Protein AF-A0A0C3BAI1-F1 (afdb_monomer)

Organism: NCBI:txid933852

Radius of gyration: 27.14 Å; Cα contacts (8 Å, |Δi|>4): 47; chains: 1; bounding box: 59×51×71 Å

InterPro domains:
  IPR040554 Peroxisomal membrane protein PEX14-like, KPWE domain [PF17733] (81-128)
  IPR058841 PEX14-like, helix-turn-helix domain [PF25871] (3-68)

Structure (mmCIF, N/CA/C/O backbone):
data_AF-A0A0C3BAI1-F1
#
_entry.id   AF-A0A0C3BAI1-F1
#
loop_
_atom_site.group_PDB
_atom_site.id
_atom_site.type_symbol
_atom_site.label_atom_id
_atom_site.label_alt_id
_atom_site.label_comp_id
_atom_site.label_asym_id
_atom_site.label_entity_id
_atom_site.label_seq_id
_atom_site.pdbx_PDB_ins_code
_atom_site.Cartn_x
_atom_site.Cartn_y
_atom_site.Cartn_z
_atom_site.occupancy
_atom_site.B_iso_or_equiv
_atom_site.auth_seq_id
_atom_site.auth_comp_id
_atom_site.auth_asym_id
_atom_site.auth_atom_id
_atom_site.pdbx_PDB_model_num
ATOM 1 N N . MET A 1 1 ? 3.811 2.832 20.030 1.00 59.22 1 MET A N 1
ATOM 2 C CA . MET A 1 1 ? 3.242 1.567 19.516 1.00 59.22 1 MET A CA 1
ATOM 3 C C . MET A 1 1 ? 3.146 1.691 18.011 1.00 59.22 1 MET A C 1
ATOM 5 O O . MET A 1 1 ? 2.811 2.781 17.558 1.00 59.22 1 MET A O 1
ATOM 9 N N . SER A 1 2 ? 3.499 0.647 17.260 1.00 83.75 2 SER A N 1
ATOM 10 C CA . SER A 1 2 ? 3.387 0.682 15.799 1.00 83.75 2 SER A CA 1
ATOM 11 C C . SER A 1 2 ? 1.912 0.749 15.387 1.00 83.75 2 SER A C 1
ATOM 13 O O . SER A 1 2 ? 1.049 0.225 16.094 1.00 83.75 2 SER A O 1
ATOM 15 N N . ALA A 1 3 ? 1.613 1.375 14.247 1.00 83.50 3 ALA A N 1
ATOM 16 C CA . ALA A 1 3 ? 0.255 1.433 13.703 1.00 83.50 3 ALA A CA 1
ATOM 17 C C . ALA A 1 3 ? -0.332 0.024 13.487 1.00 83.50 3 ALA A C 1
ATOM 19 O O . ALA A 1 3 ? -1.512 -0.204 13.740 1.00 83.50 3 ALA A O 1
ATOM 20 N N . LEU A 1 4 ? 0.511 -0.942 13.105 1.00 84.94 4 LEU A N 1
ATOM 21 C CA . LEU A 1 4 ? 0.133 -2.346 12.926 1.00 84.94 4 LEU A CA 1
ATOM 22 C C . LEU A 1 4 ? -0.247 -3.036 14.242 1.00 84.94 4 LEU A C 1
ATOM 24 O O . LEU A 1 4 ? -1.196 -3.816 14.270 1.00 84.94 4 LEU A O 1
ATOM 28 N N . ASP A 1 5 ? 0.454 -2.732 15.335 1.00 86.06 5 ASP A N 1
ATOM 29 C CA . ASP A 1 5 ? 0.134 -3.294 16.653 1.00 86.06 5 ASP A CA 1
ATOM 30 C C . ASP A 1 5 ? -1.220 -2.775 17.142 1.00 86.06 5 ASP A C 1
ATOM 32 O O . ASP A 1 5 ? -2.038 -3.533 17.658 1.00 86.06 5 ASP A O 1
ATOM 36 N N . GLN A 1 6 ? -1.482 -1.485 16.919 1.00 87.19 6 GLN A N 1
ATOM 37 C CA . GLN A 1 6 ? -2.761 -0.859 17.252 1.00 87.19 6 GLN A CA 1
ATOM 38 C C . GLN A 1 6 ? -3.907 -1.399 16.395 1.00 87.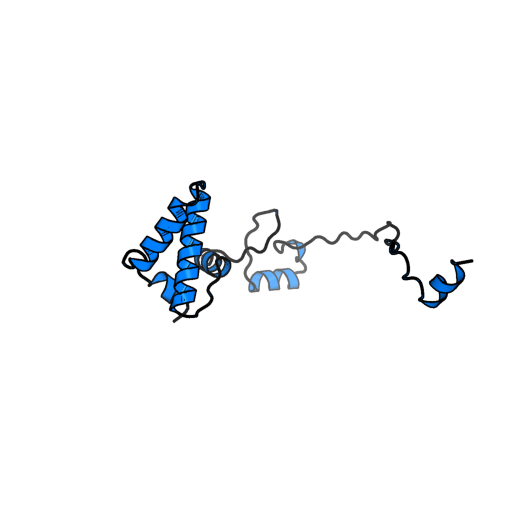19 6 GLN A C 1
ATOM 40 O O . GLN A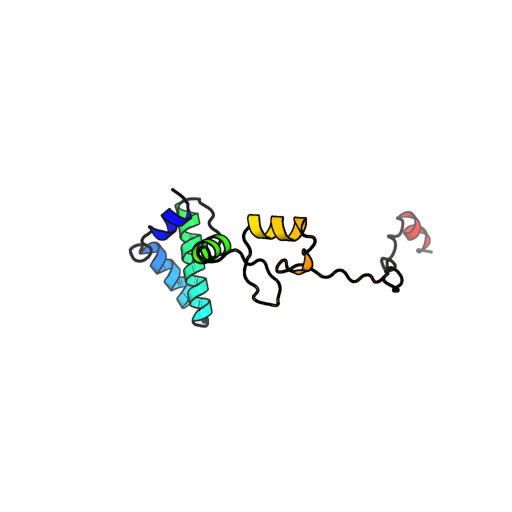 1 6 ? -4.993 -1.626 16.916 1.00 87.19 6 GLN A O 1
ATOM 45 N N . LEU A 1 7 ? -3.663 -1.643 15.105 1.00 88.06 7 LEU A N 1
ATOM 46 C CA . LEU A 1 7 ? -4.638 -2.258 14.207 1.00 88.06 7 LEU A CA 1
ATOM 47 C C . LEU A 1 7 ? -5.007 -3.677 14.665 1.00 88.06 7 LEU A C 1
ATOM 49 O O . LEU A 1 7 ? -6.177 -4.040 14.640 1.00 88.06 7 LEU A O 1
ATOM 53 N N . ARG A 1 8 ? -4.022 -4.479 15.092 1.00 86.75 8 ARG A N 1
ATOM 54 C CA . ARG A 1 8 ? -4.235 -5.858 15.571 1.00 86.75 8 ARG A CA 1
ATOM 55 C C . ARG A 1 8 ? -4.937 -5.916 16.926 1.00 86.75 8 ARG A C 1
ATOM 57 O O . ARG A 1 8 ? -5.667 -6.864 17.181 1.00 86.75 8 ARG A O 1
ATOM 64 N N . ALA A 1 9 ? -4.703 -4.925 17.782 1.00 88.88 9 ALA A N 1
ATOM 65 C CA . ALA A 1 9 ? -5.359 -4.808 19.080 1.00 88.88 9 ALA A CA 1
ATOM 66 C C . ALA A 1 9 ? -6.772 -4.199 18.997 1.00 88.88 9 ALA A C 1
ATOM 68 O O . ALA A 1 9 ? -7.484 -4.189 19.999 1.00 88.88 9 ALA A O 1
ATOM 69 N N . TYR A 1 10 ? -7.167 -3.655 17.841 1.00 88.81 10 TYR A N 1
ATOM 70 C CA . TYR A 1 10 ? -8.463 -3.011 17.664 1.00 88.81 10 TYR A CA 1
ATOM 71 C C . TYR A 1 10 ? -9.595 -4.039 17.556 1.00 88.81 10 TYR A C 1
ATOM 73 O O . TYR A 1 10 ? -9.540 -4.954 16.732 1.00 88.81 10 TYR A O 1
ATOM 81 N N . ASP A 1 11 ? -10.651 -3.845 18.347 1.00 91.94 11 ASP A N 1
ATOM 82 C CA . ASP A 1 11 ? -11.859 -4.668 18.301 1.00 91.94 11 ASP A CA 1
ATOM 83 C C . ASP A 1 11 ? -12.814 -4.173 17.203 1.00 91.94 11 ASP A C 1
ATOM 85 O O . ASP A 1 11 ? -13.568 -3.214 17.377 1.00 91.94 11 ASP A O 1
ATOM 89 N N . PHE A 1 12 ? -12.750 -4.823 16.041 1.00 88.38 12 PHE A N 1
ATOM 90 C CA . PHE A 1 12 ? -13.645 -4.541 14.917 1.00 88.38 12 PHE A CA 1
ATOM 91 C C . PHE A 1 12 ? -15.028 -5.182 15.063 1.00 88.38 12 PHE A C 1
ATOM 93 O O . PHE A 1 12 ? -15.947 -4.734 14.383 1.00 88.38 12 PHE A O 1
ATOM 100 N N . GLU A 1 13 ? -15.174 -6.221 15.889 1.00 87.75 13 GLU A N 1
ATOM 101 C CA . GLU A 1 13 ? -16.448 -6.933 16.076 1.00 87.75 13 GLU A CA 1
ATOM 102 C C . GLU A 1 13 ? -17.347 -6.195 17.079 1.00 87.75 13 GLU A C 1
ATOM 104 O O . GLU A 1 13 ? -18.568 -6.218 16.968 1.00 87.75 13 GLU A O 1
ATOM 109 N N . GLY A 1 14 ? -16.754 -5.461 18.024 1.00 88.56 14 GLY A N 1
ATOM 110 C CA . GLY A 1 14 ? -17.489 -4.598 18.950 1.00 88.56 14 GLY A CA 1
ATOM 111 C C . GLY A 1 14 ? -17.968 -3.254 18.372 1.00 88.56 14 GLY A C 1
ATOM 112 O O . GLY A 1 14 ? -18.782 -2.580 19.008 1.00 88.56 14 GLY A O 1
ATOM 113 N N . ASP A 1 15 ? -17.488 -2.823 17.196 1.00 92.12 15 ASP A N 1
ATOM 114 C CA . ASP A 1 15 ? -17.788 -1.494 16.628 1.00 92.12 15 ASP A CA 1
ATOM 115 C C . ASP A 1 15 ? -18.991 -1.528 15.661 1.00 92.12 15 ASP A C 1
ATOM 117 O O . ASP A 1 15 ? -18.874 -1.839 14.472 1.00 92.12 15 ASP A O 1
ATOM 121 N N . GLN A 1 16 ? -20.168 -1.140 16.167 1.00 91.50 16 GLN A N 1
ATOM 122 C CA . GLN A 1 16 ? -21.421 -1.139 15.398 1.00 91.50 16 GLN A CA 1
ATOM 123 C C . GLN A 1 16 ? -21.414 -0.203 14.180 1.00 91.50 16 GLN A C 1
ATOM 125 O O . GLN A 1 16 ? -22.090 -0.486 13.185 1.00 91.50 16 GLN A O 1
ATOM 130 N N . ASP A 1 17 ? -20.678 0.912 14.231 1.00 90.12 17 ASP A N 1
ATOM 131 C CA . ASP A 1 17 ? -20.609 1.849 13.105 1.00 90.12 17 ASP A CA 1
ATOM 132 C C . ASP A 1 17 ? -19.823 1.236 11.943 1.00 90.12 17 ASP A C 1
ATOM 134 O O . ASP A 1 17 ? -20.188 1.402 10.771 1.00 90.12 17 ASP A O 1
ATOM 138 N N . PHE A 1 18 ? -18.764 0.490 12.269 1.00 92.62 18 PHE A N 1
ATOM 139 C CA . PHE A 1 18 ? -17.986 -0.260 11.294 1.00 92.62 18 PHE A CA 1
ATOM 140 C C . PHE A 1 18 ? -18.819 -1.377 10.655 1.00 92.62 18 PHE A C 1
ATOM 142 O O . PHE A 1 18 ? -18.905 -1.436 9.425 1.00 92.62 18 PHE A O 1
ATOM 149 N N . GLU A 1 19 ? -19.481 -2.216 11.457 1.00 93.06 19 GLU A N 1
ATOM 150 C CA . GLU A 1 19 ? -20.290 -3.331 10.948 1.00 93.06 19 GLU A CA 1
ATOM 151 C C . GLU A 1 19 ? -21.438 -2.861 10.056 1.00 93.06 19 GLU A C 1
ATOM 153 O O . GLU A 1 19 ? -21.630 -3.384 8.955 1.00 93.06 19 GLU A O 1
ATOM 158 N N . ARG A 1 20 ? -22.172 -1.823 10.479 1.00 93.19 20 ARG A N 1
ATOM 159 C CA . ARG A 1 20 ? -23.253 -1.240 9.674 1.00 93.19 20 ARG A CA 1
ATOM 160 C C . ARG A 1 20 ? -22.724 -0.715 8.336 1.00 93.19 20 ARG A C 1
ATOM 162 O O . ARG A 1 20 ? -23.364 -0.905 7.298 1.00 93.19 20 ARG A O 1
ATOM 169 N N . GLY A 1 21 ? -21.560 -0.065 8.347 1.00 91.38 21 GLY A N 1
ATOM 170 C CA . GLY A 1 21 ? -20.890 0.400 7.133 1.00 91.38 21 GLY A CA 1
ATOM 171 C C . GLY A 1 21 ? -20.497 -0.755 6.210 1.00 91.38 21 GLY A C 1
ATOM 172 O O . GLY A 1 21 ? -20.779 -0.713 5.012 1.00 91.38 21 GLY A O 1
ATOM 173 N N . LEU A 1 22 ? -19.907 -1.809 6.770 1.00 93.19 22 LEU A N 1
ATOM 174 C CA . LEU A 1 22 ? -19.469 -2.990 6.033 1.00 93.19 22 LEU A CA 1
ATOM 175 C C . LEU A 1 22 ? -20.652 -3.744 5.405 1.00 93.19 22 LEU A C 1
ATOM 177 O O . LEU A 1 22 ? -20.597 -4.088 4.224 1.00 93.19 22 LEU A O 1
ATOM 181 N N . GLN A 1 23 ? -21.744 -3.932 6.152 1.00 91.44 23 GLN A N 1
ATOM 182 C CA . GLN A 1 23 ? -22.967 -4.568 5.653 1.00 91.44 23 GLN A CA 1
ATOM 183 C C . GLN A 1 23 ? -23.585 -3.799 4.482 1.00 91.44 23 GLN A C 1
ATOM 185 O O . GLN A 1 23 ? -24.003 -4.415 3.506 1.00 91.44 23 GLN A O 1
ATOM 190 N N . SER A 1 24 ? -23.593 -2.463 4.529 1.00 91.81 24 SER A N 1
ATOM 191 C CA . SER A 1 24 ? -24.088 -1.630 3.423 1.00 91.81 24 SER A CA 1
ATOM 192 C C . SER A 1 24 ? -23.280 -1.825 2.133 1.00 91.81 24 SER A C 1
ATOM 194 O O . SER A 1 24 ? -23.847 -1.868 1.040 1.00 91.81 24 SER A O 1
ATOM 196 N N . ILE A 1 25 ? -21.957 -1.986 2.242 1.00 91.12 25 ILE A N 1
ATOM 197 C CA . ILE A 1 25 ? -21.077 -2.212 1.086 1.00 91.12 25 ILE A CA 1
ATOM 198 C C . ILE A 1 25 ? -21.266 -3.635 0.537 1.00 91.12 25 ILE A C 1
ATOM 200 O O . ILE A 1 25 ? -21.407 -3.807 -0.675 1.00 91.12 25 ILE A O 1
ATOM 204 N N . LEU A 1 26 ? -21.316 -4.637 1.421 1.00 89.75 26 LEU A N 1
ATOM 205 C CA . LEU A 1 26 ? -21.516 -6.043 1.055 1.00 89.75 26 LEU A CA 1
ATOM 206 C C . LEU A 1 26 ? -22.887 -6.285 0.412 1.00 89.75 26 LEU A C 1
ATOM 208 O O . LEU A 1 26 ? -22.970 -7.010 -0.570 1.00 89.75 26 LEU A O 1
ATOM 212 N N . ALA A 1 27 ? -23.947 -5.647 0.912 1.00 88.06 27 ALA A N 1
ATOM 213 C CA . ALA A 1 27 ? -25.298 -5.784 0.363 1.00 88.06 27 ALA A CA 1
ATOM 214 C C . ALA A 1 27 ? -25.447 -5.183 -1.044 1.00 88.06 27 ALA A C 1
ATOM 216 O O . ALA A 1 27 ? -26.357 -5.545 -1.782 1.00 88.06 27 ALA A O 1
ATOM 217 N N . ARG A 1 28 ? -24.573 -4.241 -1.414 1.00 86.25 28 ARG A N 1
ATOM 218 C CA . ARG A 1 28 ? -24.586 -3.577 -2.726 1.00 86.25 28 ARG A CA 1
ATOM 219 C C . ARG A 1 28 ? -23.796 -4.322 -3.795 1.00 86.25 28 ARG A C 1
ATOM 221 O O . ARG A 1 28 ? -23.878 -3.948 -4.960 1.00 86.25 28 ARG A O 1
ATOM 228 N N . THR A 1 29 ? -22.988 -5.297 -3.397 1.00 80.06 29 THR A N 1
ATOM 229 C CA . THR A 1 29 ? -21.922 -5.837 -4.231 1.00 80.06 29 THR A CA 1
ATOM 230 C C . THR A 1 29 ? -21.988 -7.361 -4.260 1.00 80.06 29 THR A C 1
ATOM 232 O O . THR A 1 29 ? -21.620 -8.026 -3.292 1.00 80.06 29 THR A O 1
ATOM 235 N N . ASP A 1 30 ? -22.381 -7.922 -5.401 1.00 82.31 30 ASP A N 1
ATOM 236 C CA . ASP A 1 30 ? -22.276 -9.358 -5.655 1.00 82.31 30 ASP A CA 1
ATOM 237 C C . ASP A 1 30 ? -20.848 -9.694 -6.109 1.00 82.31 30 ASP A C 1
ATOM 239 O O . ASP A 1 30 ? -20.487 -9.535 -7.273 1.00 82.31 30 ASP A O 1
ATOM 243 N N . MET A 1 31 ? -20.005 -10.108 -5.161 1.00 81.94 31 MET A N 1
ATOM 244 C CA . MET A 1 31 ? -18.638 -10.581 -5.417 1.00 81.94 31 MET A CA 1
ATOM 245 C C . MET A 1 31 ? -18.437 -12.007 -4.898 1.00 81.94 31 MET A C 1
ATOM 247 O O . MET A 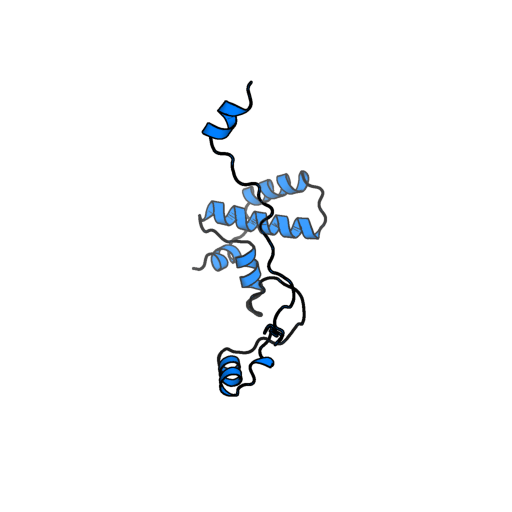1 31 ? -19.111 -12.458 -3.962 1.00 81.94 31 MET A O 1
ATOM 251 N N . ASP A 1 32 ? -17.439 -12.681 -5.464 1.00 87.38 32 ASP A N 1
ATOM 252 C CA . ASP A 1 32 ? -16.962 -13.985 -5.009 1.00 87.38 32 ASP A CA 1
ATOM 253 C C . ASP A 1 32 ? -16.393 -13.929 -3.581 1.00 87.38 32 ASP A C 1
ATOM 255 O O . ASP A 1 32 ? -16.005 -12.872 -3.074 1.00 87.38 32 ASP A O 1
ATOM 259 N N . ALA A 1 33 ? -16.310 -15.088 -2.920 1.00 84.62 33 ALA A N 1
ATOM 260 C CA . ALA A 1 33 ? -15.858 -15.197 -1.529 1.00 84.62 33 ALA A CA 1
ATOM 261 C C . ALA A 1 33 ? -14.467 -14.574 -1.291 1.00 84.62 33 ALA A C 1
ATOM 263 O O . ALA A 1 33 ? -14.287 -13.816 -0.341 1.00 84.62 33 ALA A O 1
ATOM 264 N N . SER A 1 34 ? -13.513 -14.805 -2.200 1.00 83.56 34 SER A N 1
ATOM 265 C CA . SER A 1 34 ? -12.157 -14.245 -2.094 1.00 83.56 34 SER A CA 1
ATOM 266 C C . SER A 1 34 ? -12.142 -12.712 -2.185 1.00 83.56 34 SER A C 1
ATOM 268 O O . SER A 1 34 ? -11.461 -12.036 -1.413 1.00 83.56 34 SER A O 1
ATOM 270 N N . ALA A 1 35 ? -12.953 -12.136 -3.073 1.00 86.06 35 ALA A N 1
ATOM 271 C CA . ALA A 1 35 ? -13.067 -10.688 -3.208 1.00 86.06 35 ALA A CA 1
ATOM 272 C C . ALA A 1 35 ? -13.758 -10.051 -1.987 1.00 86.06 35 ALA A C 1
ATOM 274 O O . ALA A 1 35 ? -13.385 -8.952 -1.570 1.00 86.06 35 ALA A O 1
ATOM 275 N N . LYS A 1 36 ? -14.713 -10.755 -1.360 1.00 87.50 36 LYS A N 1
ATOM 276 C CA . LYS A 1 36 ? -15.330 -10.325 -0.094 1.00 87.50 36 LYS A CA 1
ATOM 277 C C . LYS A 1 36 ? -14.304 -10.243 1.035 1.00 87.50 36 LYS A C 1
ATOM 279 O O . LYS A 1 36 ? -14.289 -9.247 1.751 1.00 87.50 36 LYS A O 1
ATOM 284 N N . GLU A 1 37 ? -13.410 -11.219 1.167 1.00 87.62 37 GLU A N 1
ATOM 285 C CA . GLU A 1 37 ? -12.340 -11.186 2.177 1.00 87.62 37 GLU A CA 1
ATOM 286 C C . GLU A 1 37 ? -11.396 -9.991 1.983 1.00 87.62 37 GLU A C 1
ATOM 288 O O . GLU A 1 37 ? -11.108 -9.256 2.932 1.00 87.62 37 GLU A O 1
ATOM 293 N N . GLN A 1 38 ? -10.969 -9.735 0.741 1.00 87.69 38 GLN A N 1
ATOM 294 C CA . GLN A 1 38 ? -10.132 -8.576 0.413 1.00 87.69 38 GLN A CA 1
ATOM 295 C C . GLN A 1 38 ? -10.839 -7.249 0.710 1.00 87.69 38 GLN A C 1
ATOM 297 O O . GLN A 1 38 ? -10.219 -6.307 1.210 1.00 87.69 38 GLN A O 1
ATOM 302 N N . LEU A 1 39 ? -12.141 -7.174 0.428 1.00 90.75 39 LEU A N 1
ATOM 303 C CA . LEU A 1 39 ? -12.965 -6.003 0.702 1.00 90.75 39 LEU A CA 1
ATOM 304 C C . LEU A 1 39 ? -13.097 -5.744 2.205 1.00 90.75 39 LEU A C 1
ATOM 306 O O . LEU A 1 39 ? -12.923 -4.605 2.636 1.00 90.75 39 LEU A O 1
ATOM 310 N N . VAL A 1 40 ? -13.351 -6.787 3.002 1.00 91.31 40 VAL A N 1
ATOM 311 C CA . VAL A 1 40 ? -13.400 -6.696 4.470 1.00 91.31 40 VAL A CA 1
ATOM 312 C C . VAL A 1 40 ? -12.068 -6.186 5.006 1.00 91.31 40 VAL A C 1
ATOM 314 O O . VAL A 1 40 ? -12.045 -5.265 5.822 1.00 91.31 40 VAL A O 1
ATOM 317 N N . LEU A 1 41 ? -10.951 -6.728 4.519 1.00 89.81 41 LEU A N 1
ATOM 318 C CA . LEU A 1 41 ? -9.628 -6.310 4.966 1.00 89.81 41 LEU A CA 1
ATOM 319 C C . LEU A 1 41 ? -9.340 -4.845 4.609 1.00 89.81 41 LEU A C 1
ATOM 321 O O . LEU A 1 41 ? -8.901 -4.065 5.455 1.00 89.81 41 LEU A O 1
ATOM 325 N N . LYS A 1 42 ? -9.673 -4.436 3.381 1.00 90.56 42 LYS A N 1
ATOM 326 C CA . LYS A 1 42 ? -9.548 -3.045 2.934 1.00 90.56 42 LYS A CA 1
ATOM 327 C C . LYS A 1 42 ? -10.434 -2.099 3.745 1.00 90.56 42 LYS A C 1
ATOM 329 O O . LYS A 1 42 ? -9.998 -0.999 4.075 1.00 90.56 42 LYS A O 1
ATOM 334 N N . ALA A 1 43 ? -11.650 -2.519 4.090 1.00 92.75 43 ALA A N 1
ATOM 335 C CA . ALA A 1 43 ? -12.556 -1.744 4.930 1.00 92.75 43 ALA A CA 1
ATOM 336 C C . ALA A 1 43 ? -11.993 -1.557 6.347 1.00 92.75 43 ALA A C 1
ATOM 338 O O . ALA A 1 43 ? -12.014 -0.434 6.848 1.00 92.75 43 ALA A O 1
ATOM 339 N N . LYS A 1 44 ? -11.438 -2.615 6.961 1.00 91.12 44 LYS A N 1
ATOM 340 C CA . LYS A 1 44 ? -10.771 -2.542 8.275 1.00 91.12 44 LYS A CA 1
ATOM 341 C C . LYS A 1 44 ? -9.626 -1.528 8.265 1.00 91.12 44 LYS A C 1
ATOM 343 O O . LYS A 1 44 ? -9.586 -0.639 9.113 1.00 91.12 44 LYS A O 1
ATOM 348 N N . LEU A 1 45 ? -8.745 -1.612 7.265 1.00 90.94 45 LEU A N 1
ATOM 349 C CA . LEU A 1 45 ? -7.614 -0.692 7.100 1.00 90.94 45 LEU A CA 1
ATOM 350 C C . LEU A 1 45 ? -8.076 0.754 6.900 1.00 90.94 45 LEU A C 1
ATOM 352 O O . LEU A 1 45 ? -7.615 1.656 7.595 1.00 90.94 45 LEU A O 1
ATOM 356 N N . PHE A 1 46 ? -9.037 0.974 6.002 1.00 91.62 46 PHE A N 1
ATOM 357 C CA . PHE A 1 46 ? -9.585 2.302 5.743 1.00 91.62 46 PHE A CA 1
ATOM 358 C C . PHE A 1 46 ? -10.221 2.917 6.994 1.00 91.62 46 PHE A C 1
ATOM 360 O O . PHE A 1 46 ? -9.976 4.081 7.311 1.00 91.62 46 PHE A O 1
ATOM 367 N N . PHE A 1 47 ? -11.031 2.139 7.715 1.00 91.88 47 PHE A N 1
ATOM 368 C CA . PHE A 1 47 ? -11.695 2.603 8.926 1.00 91.88 47 PHE A CA 1
ATOM 369 C C . PHE A 1 47 ? -10.686 2.963 10.019 1.00 91.88 47 PHE A C 1
ATOM 371 O O . PHE A 1 47 ? -10.803 4.020 10.640 1.00 91.88 47 PHE A O 1
ATOM 378 N N . PHE A 1 48 ? -9.661 2.129 10.198 1.00 90.94 48 PHE A N 1
ATOM 379 C CA . PHE A 1 48 ? -8.581 2.394 11.138 1.00 90.94 48 PHE A CA 1
ATOM 380 C C . PHE A 1 48 ? -7.820 3.674 10.780 1.00 90.94 48 PHE A C 1
ATOM 382 O O . PHE A 1 48 ? -7.727 4.567 11.620 1.00 90.94 48 PHE A O 1
ATOM 389 N N . THR A 1 49 ? -7.365 3.823 9.529 1.00 90.44 49 THR A N 1
ATOM 390 C CA . THR A 1 49 ? -6.675 5.038 9.066 1.00 90.44 49 THR A CA 1
ATOM 391 C C . THR A 1 49 ? -7.536 6.283 9.244 1.00 90.44 49 THR A C 1
ATOM 393 O O . THR A 1 49 ? -7.034 7.329 9.648 1.00 90.44 49 THR A O 1
ATOM 396 N N . LYS A 1 50 ? -8.848 6.176 9.015 1.00 89.44 50 LYS A N 1
ATOM 397 C CA . LYS A 1 50 ? -9.786 7.274 9.252 1.00 89.44 50 LYS A CA 1
ATOM 398 C C . LYS A 1 50 ? -9.897 7.648 10.737 1.00 89.44 50 LYS A C 1
ATOM 400 O O . LYS A 1 50 ? -10.017 8.833 11.034 1.00 89.44 50 LYS A O 1
ATOM 405 N N . LYS A 1 51 ? -9.887 6.677 11.661 1.00 86.25 51 LYS A N 1
ATOM 406 C CA . LYS A 1 51 ? -10.015 6.940 13.107 1.00 86.25 51 LYS A CA 1
ATOM 407 C C . LYS A 1 51 ? -8.720 7.421 13.758 1.00 86.25 51 LYS A C 1
ATOM 409 O O . LYS A 1 51 ? -8.778 8.305 14.606 1.00 86.25 51 LYS A O 1
ATOM 414 N N . THR A 1 52 ? -7.575 6.848 13.398 1.00 85.19 52 THR A N 1
ATOM 415 C CA . THR A 1 52 ? -6.287 7.143 14.051 1.00 85.19 52 THR A CA 1
ATOM 416 C C . THR A 1 52 ? -5.447 8.169 13.298 1.00 85.19 52 THR A C 1
ATOM 418 O O . THR A 1 52 ? -4.513 8.725 13.869 1.00 85.19 52 THR A O 1
ATOM 421 N N . GLY A 1 53 ? -5.756 8.427 12.023 1.00 83.81 53 GLY A N 1
ATOM 422 C CA . GLY A 1 53 ? -4.936 9.261 11.142 1.00 83.81 53 GLY A CA 1
ATOM 423 C C . GLY A 1 53 ? -3.644 8.581 10.677 1.00 83.81 53 GLY A C 1
ATOM 424 O O . GLY A 1 53 ? -2.849 9.204 9.979 1.00 83.81 53 GLY A O 1
ATOM 425 N N . LEU A 1 54 ? -3.422 7.314 11.043 1.00 83.12 54 LEU A N 1
ATOM 426 C CA . LEU A 1 54 ? -2.241 6.548 10.656 1.00 83.12 54 LEU A CA 1
ATOM 427 C C . LEU A 1 54 ? -2.518 5.807 9.348 1.00 83.12 54 LEU A C 1
ATOM 429 O O . LEU A 1 54 ? -3.394 4.942 9.274 1.00 83.12 54 LEU A O 1
ATOM 433 N N . THR A 1 55 ? -1.775 6.148 8.301 1.00 81.50 55 THR A N 1
ATOM 434 C CA . THR A 1 55 ? -1.876 5.492 6.996 1.00 81.50 55 THR A CA 1
ATOM 435 C C . THR A 1 55 ? -1.237 4.113 7.070 1.00 81.50 55 THR A C 1
ATOM 437 O O . THR A 1 55 ? -0.024 4.020 7.210 1.00 81.50 55 THR A O 1
ATOM 440 N N . VAL A 1 56 ? -2.051 3.063 6.967 1.00 83.19 56 VAL A N 1
ATOM 441 C CA . VAL A 1 56 ? -1.580 1.678 6.851 1.00 83.19 56 VAL A CA 1
ATOM 442 C C . VAL A 1 56 ? -2.069 1.151 5.513 1.00 83.19 56 VAL A C 1
ATOM 444 O O . VAL A 1 56 ? -3.277 1.098 5.260 1.00 83.19 56 VAL A O 1
ATOM 447 N N . THR A 1 57 ? -1.142 0.802 4.625 1.00 84.81 57 THR A N 1
ATOM 448 C CA . THR A 1 57 ? -1.497 0.234 3.322 1.00 84.81 57 THR A CA 1
ATOM 449 C C . THR A 1 57 ? -1.771 -1.264 3.434 1.00 84.81 57 THR A C 1
ATOM 451 O O . THR A 1 57 ? -1.316 -1.950 4.349 1.00 84.81 57 THR A O 1
ATOM 454 N N . MET A 1 58 ? -2.539 -1.792 2.475 1.00 82.62 58 MET A N 1
ATOM 455 C CA . MET A 1 58 ? -2.770 -3.238 2.356 1.00 82.62 58 MET A CA 1
ATOM 456 C C . MET A 1 58 ? -1.449 -4.003 2.261 1.00 82.62 58 MET A C 1
ATOM 458 O O . MET A 1 58 ? -1.272 -5.012 2.932 1.00 82.62 58 MET A O 1
ATOM 462 N N . GLU A 1 59 ? -0.518 -3.486 1.462 1.00 82.31 59 GLU A N 1
ATOM 463 C CA . GLU A 1 59 ? 0.823 -4.044 1.280 1.00 82.31 59 GLU A CA 1
ATOM 464 C C . GLU A 1 59 ? 1.569 -4.137 2.612 1.00 82.31 59 GLU A C 1
ATOM 466 O O . GLU A 1 59 ? 2.039 -5.208 2.971 1.00 82.31 59 GLU A O 1
ATOM 471 N N . GLU A 1 60 ? 1.579 -3.064 3.404 1.00 82.06 60 GLU A N 1
ATOM 472 C CA . GLU A 1 60 ? 2.232 -3.038 4.715 1.00 82.06 60 GLU A CA 1
ATOM 473 C C . GLU A 1 60 ? 1.635 -4.070 5.688 1.00 82.06 60 GLU A C 1
ATOM 475 O O . GLU A 1 60 ? 2.366 -4.785 6.380 1.00 82.06 60 GLU A O 1
ATOM 480 N N . TYR A 1 61 ? 0.306 -4.229 5.696 1.00 84.12 61 TYR A N 1
ATOM 481 C CA . TYR A 1 61 ? -0.352 -5.256 6.504 1.00 84.12 61 TYR A CA 1
ATOM 482 C C . TYR A 1 61 ? -0.011 -6.678 6.035 1.00 84.12 61 TYR A C 1
ATOM 484 O O . TYR A 1 61 ? 0.312 -7.532 6.867 1.00 84.12 61 TYR A O 1
ATOM 492 N N . LEU A 1 62 ? -0.045 -6.939 4.724 1.00 83.69 62 LEU A N 1
ATOM 493 C CA . LEU A 1 62 ? 0.320 -8.240 4.158 1.00 83.69 62 LEU A CA 1
ATOM 494 C C . LEU A 1 62 ? 1.789 -8.569 4.428 1.00 83.69 62 LEU A C 1
ATOM 496 O O . LEU A 1 62 ? 2.079 -9.692 4.829 1.00 83.69 62 LEU A O 1
ATOM 500 N N . ASN A 1 63 ? 2.701 -7.610 4.272 1.00 79.81 63 ASN A N 1
ATOM 501 C CA . ASN A 1 63 ? 4.113 -7.786 4.597 1.00 79.81 63 ASN A CA 1
ATOM 502 C C . ASN A 1 63 ? 4.290 -8.130 6.079 1.00 79.81 63 ASN A C 1
ATOM 504 O O . ASN A 1 63 ? 5.006 -9.071 6.393 1.00 79.81 63 ASN A O 1
ATOM 508 N N . SER A 1 64 ? 3.552 -7.484 6.987 1.00 77.50 64 SER A N 1
ATOM 509 C CA . SER A 1 64 ? 3.596 -7.796 8.426 1.00 77.50 64 SER A CA 1
ATOM 510 C C . SER A 1 64 ? 3.084 -9.195 8.803 1.00 77.50 64 SER A C 1
ATOM 512 O O . SER A 1 64 ? 3.419 -9.710 9.871 1.00 77.50 64 SER A O 1
ATOM 514 N N . GLN A 1 65 ? 2.217 -9.784 7.973 1.00 72.06 65 GLN A N 1
ATOM 515 C CA . GLN A 1 65 ? 1.807 -11.185 8.099 1.00 72.06 65 GLN A CA 1
ATOM 516 C C . GLN A 1 65 ? 2.827 -12.114 7.455 1.00 72.06 65 GLN A C 1
ATOM 518 O O . GLN A 1 65 ? 3.078 -13.209 7.957 1.00 72.06 65 GLN A O 1
ATOM 523 N N . LYS A 1 66 ? 3.430 -11.660 6.354 1.00 64.62 66 LYS A N 1
ATOM 524 C CA . LYS A 1 66 ? 4.483 -12.387 5.672 1.00 64.62 66 LYS A CA 1
ATOM 525 C C . LYS A 1 66 ? 5.728 -12.483 6.524 1.00 64.62 66 LYS A C 1
ATOM 527 O O . LYS A 1 66 ? 6.230 -13.581 6.521 1.00 64.62 66 LYS A O 1
ATOM 532 N N . THR A 1 67 ? 6.149 -11.476 7.307 1.00 50.41 67 THR A N 1
ATOM 533 C CA . THR A 1 67 ? 7.442 -11.351 8.042 1.00 50.41 67 THR A CA 1
ATOM 534 C C . THR A 1 67 ? 7.858 -12.486 9.011 1.00 50.41 67 THR A C 1
ATOM 536 O O . THR A 1 67 ? 8.815 -12.327 9.761 1.00 50.41 67 THR A O 1
ATOM 539 N N . ASN A 1 68 ? 7.227 -13.662 8.959 1.00 51.16 68 ASN A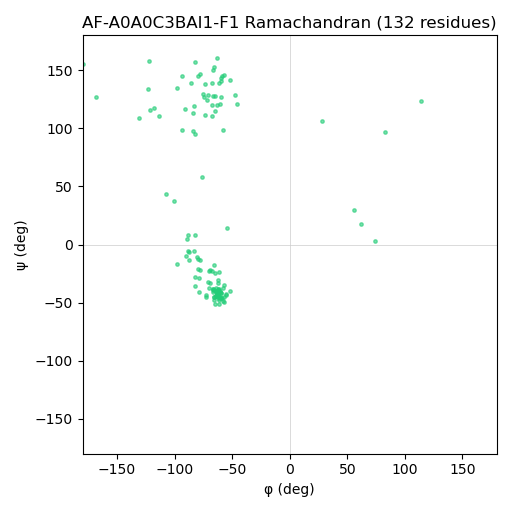 N 1
ATOM 540 C CA . ASN A 1 68 ? 7.916 -14.960 9.088 1.00 51.16 68 ASN A CA 1
ATOM 541 C C . ASN A 1 68 ? 8.568 -15.452 7.757 1.00 51.16 68 ASN A C 1
ATOM 543 O O . ASN A 1 68 ? 9.023 -16.588 7.671 1.00 51.16 68 ASN A O 1
ATOM 547 N N . ALA A 1 69 ? 8.588 -14.620 6.716 1.00 45.62 69 ALA A N 1
ATOM 548 C CA . ALA A 1 69 ? 9.007 -14.850 5.337 1.00 45.62 69 ALA A CA 1
ATOM 549 C C . ALA A 1 69 ? 9.111 -13.474 4.627 1.00 45.62 69 ALA A C 1
ATOM 551 O O . ALA A 1 69 ? 8.157 -12.689 4.691 1.00 45.62 69 ALA A O 1
ATOM 552 N N . PRO A 1 70 ? 10.237 -13.122 3.992 1.00 44.12 70 PRO A N 1
ATOM 553 C CA . PRO A 1 70 ? 10.419 -11.762 3.489 1.00 44.12 70 PRO A CA 1
ATOM 554 C C . PRO A 1 70 ? 9.710 -11.472 2.149 1.00 44.12 70 PRO A C 1
ATOM 556 O O . PRO A 1 70 ? 9.492 -12.328 1.299 1.00 44.12 70 PRO A O 1
ATOM 559 N N . GLU A 1 71 ? 9.243 -10.224 2.057 1.00 39.09 71 GLU A N 1
ATOM 560 C CA . GLU A 1 71 ? 9.224 -9.295 0.915 1.00 39.09 71 GLU A CA 1
ATOM 561 C C . GLU A 1 71 ? 9.180 -9.876 -0.523 1.00 39.09 71 GLU A C 1
ATOM 563 O O . GLU A 1 71 ? 10.187 -10.280 -1.096 1.00 39.09 71 GLU A O 1
ATOM 568 N N . THR A 1 72 ? 8.020 -9.781 -1.188 1.00 34.62 72 THR A N 1
ATOM 569 C CA . THR A 1 72 ? 7.870 -10.047 -2.634 1.00 34.62 72 THR A CA 1
ATOM 570 C C . THR A 1 72 ? 7.513 -8.753 -3.359 1.00 34.62 72 THR A C 1
ATOM 572 O O . THR A 1 72 ? 6.396 -8.261 -3.209 1.00 34.62 72 THR A O 1
ATOM 575 N N . ASN A 1 73 ? 8.439 -8.234 -4.166 1.00 42.94 73 ASN A N 1
ATOM 576 C CA . ASN A 1 73 ? 8.120 -7.331 -5.267 1.00 42.94 73 ASN A CA 1
ATOM 577 C C . ASN A 1 73 ? 8.078 -8.159 -6.565 1.00 42.94 73 ASN A C 1
ATOM 579 O O . ASN A 1 73 ? 8.917 -9.029 -6.787 1.00 42.94 73 ASN A O 1
ATOM 583 N N . THR A 1 74 ? 7.044 -7.918 -7.361 1.00 41.03 74 THR A N 1
ATOM 584 C CA . THR A 1 74 ? 6.651 -8.580 -8.614 1.00 41.03 74 THR A CA 1
ATOM 585 C C . THR A 1 74 ? 7.808 -8.793 -9.601 1.00 41.03 74 THR A C 1
ATOM 587 O O . THR A 1 74 ? 8.409 -7.819 -10.031 1.00 41.03 74 THR A O 1
ATOM 590 N N . GLU A 1 75 ? 8.113 -10.040 -9.988 1.00 38.12 75 GLU A N 1
ATOM 591 C CA . GLU A 1 75 ? 7.746 -10.664 -11.279 1.00 38.12 75 GLU A CA 1
ATOM 592 C C . GLU A 1 75 ? 8.270 -12.116 -11.347 1.00 38.12 75 GLU A C 1
ATOM 594 O O . GLU A 1 75 ? 9.1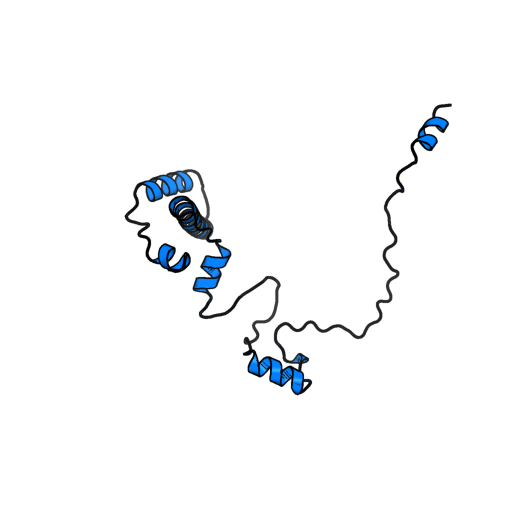72 -12.512 -10.618 1.00 38.12 75 GLU A O 1
ATOM 599 N N . ALA A 1 76 ? 7.624 -12.943 -12.162 1.00 42.94 76 ALA A N 1
ATOM 600 C CA . ALA A 1 76 ? 7.620 -14.400 -12.092 1.00 42.94 76 ALA A CA 1
ATOM 601 C C . ALA A 1 76 ? 8.988 -15.126 -12.199 1.00 42.94 76 ALA A C 1
ATOM 603 O O . ALA A 1 76 ? 9.802 -14.815 -13.060 1.00 42.94 76 ALA A O 1
ATOM 604 N N . GLN A 1 77 ? 9.062 -16.238 -11.445 1.00 41.88 77 GLN A N 1
ATOM 605 C CA . GLN A 1 77 ? 9.791 -17.504 -11.671 1.00 41.88 77 GLN A CA 1
ATOM 606 C C . GLN A 1 77 ? 10.948 -17.849 -10.711 1.00 41.88 77 GLN A C 1
ATOM 608 O O . GLN A 1 77 ? 11.960 -17.171 -10.610 1.00 41.88 77 GLN A O 1
ATOM 613 N N . SER A 1 78 ? 10.788 -19.038 -10.114 1.00 39.97 78 SER A N 1
ATOM 614 C CA . SER A 1 78 ? 11.706 -19.836 -9.287 1.00 39.97 78 SER A CA 1
ATOM 615 C C . SER A 1 78 ? 11.796 -19.472 -7.797 1.00 39.97 78 SER A C 1
ATOM 617 O O . SER A 1 78 ? 12.539 -18.602 -7.361 1.00 39.97 78 SER A O 1
ATOM 619 N N . ALA A 1 79 ? 11.039 -20.222 -6.989 1.00 45.81 79 ALA A N 1
ATOM 620 C CA . ALA A 1 79 ? 11.209 -20.294 -5.545 1.00 45.81 79 ALA A CA 1
ATOM 621 C C . ALA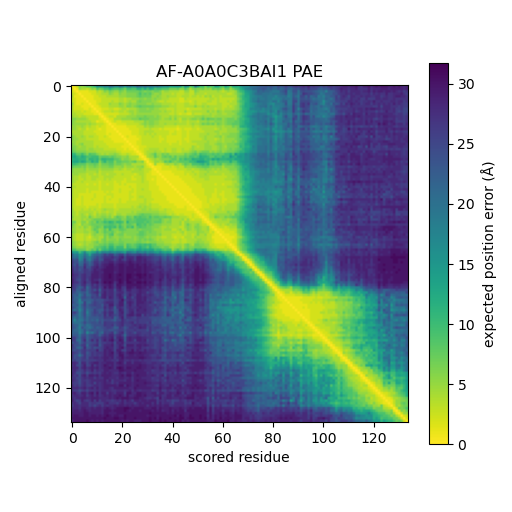 A 1 79 ? 12.636 -20.768 -5.224 1.00 45.81 79 ALA A C 1
ATOM 623 O O . ALA A 1 79 ? 12.928 -21.962 -5.279 1.00 45.81 79 ALA A O 1
ATOM 624 N N . THR A 1 80 ? 13.531 -19.835 -4.917 1.00 55.12 80 THR A N 1
ATOM 625 C CA . THR A 1 80 ? 14.876 -20.134 -4.430 1.00 55.12 80 THR A CA 1
ATOM 626 C C . THR A 1 80 ? 15.069 -19.442 -3.091 1.00 55.12 80 THR A C 1
ATOM 628 O O . THR A 1 80 ? 14.652 -18.310 -2.870 1.00 55.12 80 THR A O 1
ATOM 631 N N . LYS A 1 81 ? 15.606 -20.221 -2.156 1.00 62.94 81 LYS A N 1
ATOM 632 C CA . LYS A 1 81 ? 15.815 -19.897 -0.750 1.00 62.94 81 LYS A CA 1
ATOM 633 C C . LYS A 1 81 ? 16.455 -18.519 -0.576 1.00 62.94 81 LYS A C 1
ATOM 635 O O . LYS A 1 81 ? 17.512 -18.261 -1.142 1.00 62.94 81 LYS A O 1
ATOM 640 N N . GLU A 1 82 ? 15.854 -17.680 0.257 1.00 72.94 82 GLU A N 1
ATOM 641 C CA . GLU A 1 82 ? 16.453 -16.400 0.619 1.00 72.94 82 GLU A CA 1
ATOM 642 C C . GLU A 1 82 ? 17.728 -16.610 1.443 1.00 72.94 82 GLU A C 1
ATOM 644 O O . GLU A 1 82 ? 17.740 -17.350 2.432 1.00 72.94 82 GLU A O 1
ATOM 649 N N . LEU A 1 83 ? 18.819 -15.980 1.006 1.00 79.44 83 LEU A N 1
ATOM 650 C CA . LEU A 1 83 ? 20.120 -16.032 1.666 1.00 79.44 83 LEU A CA 1
ATOM 651 C C . LEU A 1 83 ? 20.276 -14.843 2.621 1.00 79.44 83 LEU A C 1
ATOM 653 O O . LEU A 1 83 ? 19.826 -13.735 2.339 1.00 79.44 83 LEU A O 1
ATOM 657 N N . SER A 1 84 ? 20.951 -15.065 3.751 1.00 88.81 84 SER A N 1
ATOM 658 C CA . SER A 1 84 ? 21.304 -13.984 4.681 1.00 88.81 84 SER A CA 1
ATOM 659 C C . SER A 1 84 ? 22.304 -13.018 4.041 1.00 88.81 84 SER A C 1
ATOM 661 O O . SER A 1 84 ? 23.135 -13.421 3.230 1.00 88.81 84 SER A O 1
ATOM 663 N N . PHE A 1 85 ? 22.300 -11.752 4.470 1.00 88.75 85 PHE A N 1
ATOM 664 C CA . PHE A 1 85 ? 23.256 -10.739 4.008 1.00 88.75 85 PHE A CA 1
ATOM 665 C C . PHE A 1 85 ? 24.720 -11.197 4.121 1.00 88.75 85 PHE A C 1
ATOM 667 O O . PHE A 1 85 ? 25.520 -10.958 3.218 1.00 88.75 85 PHE A O 1
ATOM 674 N N . ALA A 1 86 ? 25.067 -11.889 5.212 1.00 89.81 86 ALA A N 1
ATOM 675 C CA . ALA A 1 86 ? 26.417 -12.414 5.416 1.00 89.81 86 ALA A CA 1
ATOM 676 C C . ALA A 1 86 ? 26.798 -13.467 4.361 1.00 89.81 86 ALA A C 1
ATOM 678 O O . ALA A 1 86 ? 27.933 -13.494 3.889 1.00 89.81 86 ALA A O 1
ATOM 679 N N . GLU A 1 87 ? 25.836 -14.296 3.963 1.00 85.75 87 GLU A N 1
ATOM 680 C CA . GLU A 1 87 ? 26.016 -15.333 2.950 1.00 85.75 87 GLU A CA 1
ATOM 681 C C . GLU A 1 87 ? 26.130 -14.721 1.550 1.00 85.75 87 GLU A C 1
ATOM 683 O O . GLU A 1 87 ? 27.039 -15.056 0.798 1.00 85.75 87 GLU A O 1
ATOM 688 N N . ILE A 1 88 ? 25.283 -13.736 1.234 1.00 86.25 88 ILE A N 1
ATOM 689 C CA . ILE A 1 88 ? 25.351 -12.992 -0.032 1.00 86.25 88 ILE A CA 1
ATOM 690 C C . ILE A 1 88 ? 26.712 -12.304 -0.174 1.00 86.25 88 ILE A C 1
ATOM 692 O O . ILE A 1 88 ? 27.358 -12.412 -1.215 1.00 86.25 88 ILE A O 1
ATOM 696 N N . LYS A 1 89 ? 27.192 -11.638 0.884 1.00 90.75 89 LYS A N 1
ATOM 697 C CA . LYS A 1 89 ? 28.524 -11.019 0.895 1.00 90.75 89 LYS A CA 1
ATOM 698 C C . LYS A 1 89 ? 29.615 -12.048 0.596 1.00 90.75 89 LYS A C 1
ATOM 700 O O . LYS A 1 89 ? 30.496 -11.780 -0.216 1.00 90.75 89 LYS A O 1
ATOM 705 N N . HIS A 1 90 ? 29.538 -13.221 1.220 1.00 91.69 90 HIS A N 1
ATOM 706 C CA . HIS A 1 90 ? 30.500 -14.292 0.995 1.00 91.69 90 HIS A CA 1
ATOM 707 C C . HIS A 1 90 ? 30.486 -14.800 -0.457 1.00 91.69 90 HIS A C 1
ATOM 709 O O . HIS A 1 90 ? 31.548 -15.001 -1.047 1.00 91.69 90 HIS A O 1
ATOM 715 N N . LEU A 1 91 ? 29.308 -14.953 -1.068 1.00 92.00 91 LEU A N 1
ATOM 716 C CA . LEU A 1 91 ? 29.176 -15.349 -2.476 1.00 92.00 91 LEU A CA 1
ATOM 717 C C . LEU A 1 91 ? 29.794 -14.320 -3.432 1.00 92.00 91 LEU A C 1
ATOM 719 O O . LEU A 1 91 ? 30.467 -14.697 -4.391 1.00 92.00 91 LEU A O 1
ATOM 723 N N . ILE A 1 92 ? 29.645 -13.026 -3.140 1.00 89.88 92 ILE A N 1
ATOM 724 C CA . ILE A 1 92 ? 30.284 -11.952 -3.916 1.00 89.88 92 ILE A CA 1
ATOM 725 C C . ILE A 1 92 ? 31.809 -12.022 -3.771 1.00 89.88 92 I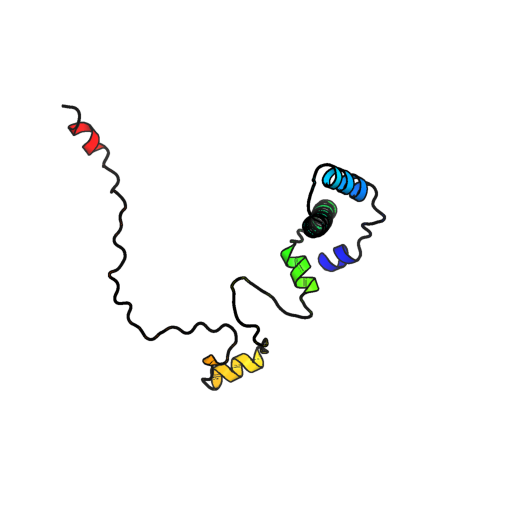LE A C 1
ATOM 727 O O . ILE A 1 92 ? 32.529 -12.004 -4.768 1.00 89.88 92 ILE A O 1
ATOM 731 N N . GLU A 1 93 ? 32.315 -12.152 -2.542 1.00 93.75 93 GLU A N 1
ATOM 732 C CA . GLU A 1 93 ? 33.758 -12.231 -2.269 1.00 93.75 93 GLU A CA 1
ATOM 733 C C . GLU A 1 93 ? 34.414 -13.461 -2.909 1.00 93.75 93 GLU A C 1
ATOM 735 O O . GLU A 1 93 ? 35.561 -13.402 -3.350 1.00 93.75 93 GLU A O 1
ATOM 740 N N . THR A 1 94 ? 33.676 -14.567 -3.005 1.00 93.62 94 THR A N 1
ATOM 741 C CA . THR A 1 94 ? 34.144 -15.821 -3.611 1.00 93.62 94 THR A CA 1
ATOM 742 C C . THR A 1 94 ? 33.905 -15.909 -5.120 1.00 93.62 94 THR A C 1
ATOM 744 O O . THR A 1 94 ? 34.171 -16.957 -5.706 1.00 93.62 94 THR A O 1
ATOM 747 N N . ASN A 1 95 ? 33.460 -14.820 -5.766 1.00 85.88 95 ASN A N 1
ATOM 748 C CA . ASN A 1 95 ? 33.124 -14.770 -7.197 1.00 85.88 95 ASN A CA 1
ATOM 749 C C . ASN A 1 95 ? 32.073 -15.816 -7.628 1.00 85.88 95 ASN A C 1
ATOM 751 O O . ASN A 1 95 ? 32.057 -16.253 -8.774 1.00 85.88 95 ASN A O 1
ATOM 755 N N . ARG A 1 96 ? 31.163 -16.199 -6.726 1.00 86.31 96 ARG A N 1
ATOM 756 C CA . ARG A 1 96 ? 30.006 -17.066 -7.012 1.00 86.31 96 ARG A CA 1
ATOM 757 C C . ARG A 1 96 ? 28.702 -16.275 -6.999 1.00 86.31 96 ARG A C 1
ATOM 759 O O . ARG A 1 96 ? 27.698 -16.693 -6.431 1.00 86.31 96 ARG A O 1
ATOM 766 N N . ALA A 1 97 ? 28.724 -15.098 -7.621 1.00 82.69 97 ALA A N 1
ATOM 767 C CA . ALA A 1 97 ? 27.565 -14.212 -7.687 1.00 82.69 97 ALA A CA 1
ATOM 768 C C . ALA A 1 97 ? 26.401 -14.798 -8.514 1.00 82.69 97 ALA A C 1
ATOM 770 O O . ALA A 1 97 ? 25.263 -14.357 -8.370 1.00 82.69 97 ALA A O 1
ATOM 771 N N . ASP A 1 98 ? 26.660 -15.812 -9.342 1.00 81.12 98 ASP A N 1
ATOM 772 C CA . ASP A 1 98 ? 25.637 -16.529 -10.113 1.00 81.12 98 ASP A CA 1
ATOM 773 C C . ASP A 1 98 ? 24.704 -17.381 -9.234 1.00 81.12 98 ASP A C 1
ATOM 775 O O . ASP A 1 98 ? 23.584 -17.681 -9.635 1.00 81.12 98 ASP A O 1
ATOM 779 N N . GLU A 1 99 ? 25.138 -17.746 -8.021 1.00 82.75 99 GLU A N 1
ATOM 780 C CA . GLU A 1 99 ? 24.339 -18.514 -7.053 1.00 82.75 99 GLU A CA 1
ATOM 781 C C . GLU A 1 99 ? 23.395 -17.625 -6.226 1.00 82.75 99 GLU A C 1
ATOM 783 O O . GLU A 1 99 ? 22.587 -18.128 -5.442 1.00 82.75 99 GLU A O 1
ATOM 788 N N . ILE A 1 100 ? 23.485 -16.300 -6.388 1.00 81.06 100 ILE A N 1
ATOM 789 C CA . ILE A 1 100 ? 22.623 -15.353 -5.684 1.00 81.06 100 ILE A CA 1
ATOM 790 C C . ILE A 1 100 ? 21.203 -15.444 -6.270 1.00 81.06 100 ILE A C 1
ATOM 792 O O . ILE A 1 100 ? 21.023 -15.241 -7.476 1.00 81.06 100 ILE A O 1
ATOM 796 N N . PRO A 1 101 ? 20.177 -15.703 -5.435 1.00 80.19 101 PRO A N 1
ATOM 797 C CA . PRO A 1 101 ? 18.787 -15.738 -5.875 1.00 80.19 101 PRO A CA 1
ATOM 798 C C . PRO A 1 101 ? 18.381 -14.473 -6.642 1.00 80.19 101 PRO A C 1
ATOM 800 O O . PRO A 1 101 ? 18.753 -13.361 -6.267 1.00 80.19 101 PRO A O 1
ATOM 803 N N . ASN A 1 102 ? 17.573 -14.639 -7.694 1.00 72.38 102 ASN A N 1
ATOM 804 C CA . ASN A 1 102 ? 17.061 -13.561 -8.555 1.00 72.38 102 ASN A CA 1
ATOM 805 C C . ASN A 1 102 ? 18.125 -12.740 -9.316 1.00 72.38 102 ASN A C 1
ATOM 807 O O . ASN A 1 102 ? 17.817 -11.650 -9.807 1.00 72.38 102 ASN A O 1
ATOM 811 N N . ASN A 1 103 ? 19.361 -13.231 -9.455 1.00 80.00 103 ASN A N 1
ATOM 812 C CA . ASN A 1 103 ? 20.355 -12.550 -10.279 1.00 80.00 103 ASN A CA 1
ATOM 813 C C . ASN A 1 103 ? 20.014 -12.683 -11.778 1.00 80.00 103 ASN A C 1
ATOM 815 O O . ASN A 1 103 ? 19.763 -13.778 -12.282 1.00 80.00 103 ASN A O 1
ATOM 819 N N . LYS A 1 104 ? 19.990 -11.562 -12.510 1.00 79.19 104 LYS A N 1
ATOM 820 C CA . LYS A 1 104 ? 19.683 -11.556 -13.948 1.00 79.19 104 LYS A CA 1
ATOM 821 C C . LYS A 1 104 ? 20.946 -11.878 -14.740 1.00 79.19 104 LYS A C 1
ATOM 823 O O . LYS A 1 104 ? 21.898 -11.103 -14.712 1.00 79.19 104 LYS A O 1
ATOM 828 N N . THR A 1 1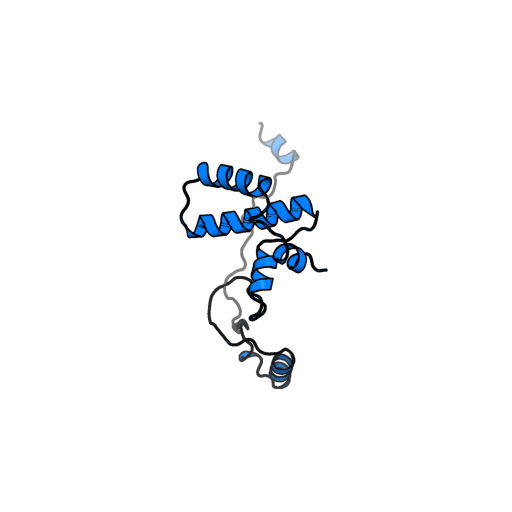05 ? 20.937 -12.970 -15.503 1.00 80.69 105 THR A N 1
ATOM 829 C CA . THR A 1 105 ? 22.025 -13.267 -16.443 1.00 80.69 105 THR A CA 1
ATOM 830 C C . THR A 1 105 ? 22.014 -12.237 -17.567 1.00 80.69 105 THR A C 1
ATOM 832 O O . THR A 1 105 ? 21.097 -12.212 -18.389 1.00 80.69 105 THR A O 1
ATOM 835 N N . ILE A 1 106 ? 23.029 -11.375 -17.602 1.00 78.38 106 ILE A N 1
ATOM 836 C CA . ILE A 1 106 ? 23.253 -10.471 -18.729 1.00 78.38 106 ILE A CA 1
ATOM 837 C C . ILE A 1 106 ? 24.029 -11.270 -19.779 1.00 78.38 106 ILE A C 1
ATOM 839 O O . ILE A 1 106 ? 25.168 -11.655 -19.513 1.00 78.38 106 ILE A O 1
ATOM 843 N N . PRO A 1 107 ? 23.441 -11.572 -20.946 1.00 79.25 107 PRO A N 1
ATOM 844 C CA . PRO A 1 107 ? 24.165 -12.281 -21.985 1.00 79.25 107 PRO A CA 1
ATOM 845 C C . PRO A 1 107 ? 25.288 -11.395 -22.536 1.00 79.25 107 PRO A C 1
ATOM 847 O O . PRO A 1 107 ? 25.077 -10.206 -22.781 1.00 79.25 107 PRO A O 1
ATOM 850 N N . ASP A 1 108 ? 26.456 -11.988 -22.790 1.00 80.69 108 ASP A N 1
ATOM 851 C CA . ASP A 1 108 ? 27.588 -11.329 -23.458 1.00 80.69 108 ASP A CA 1
ATOM 852 C C . ASP A 1 108 ? 27.337 -11.221 -24.973 1.00 80.69 108 ASP A C 1
ATOM 854 O O . ASP A 1 108 ? 28.029 -11.797 -25.811 1.00 80.69 108 ASP A O 1
ATOM 858 N N . ILE A 1 109 ? 26.232 -10.565 -25.333 1.00 83.50 109 ILE A N 1
ATOM 859 C CA . ILE A 1 109 ? 25.779 -10.405 -26.710 1.00 83.50 109 ILE A CA 1
ATOM 860 C C . ILE A 1 109 ? 25.677 -8.916 -27.009 1.00 83.50 109 ILE A C 1
ATOM 862 O O . ILE A 1 109 ? 24.819 -8.198 -26.482 1.00 83.50 109 ILE A O 1
ATOM 866 N N . VAL A 1 110 ? 26.514 -8.460 -27.939 1.00 81.44 110 VAL A N 1
ATOM 867 C CA . VAL A 1 110 ? 26.334 -7.157 -28.578 1.00 81.44 110 VAL A CA 1
ATOM 868 C C . VAL A 1 110 ? 25.040 -7.222 -29.384 1.00 81.44 110 VAL A C 1
ATOM 870 O O . VAL A 1 110 ? 24.919 -8.009 -30.323 1.00 81.44 110 VAL A O 1
ATOM 873 N N . HIS A 1 111 ? 24.045 -6.432 -28.986 1.00 78.31 111 HIS A N 1
ATOM 874 C CA . HIS A 1 111 ? 22.752 -6.403 -29.660 1.00 78.31 111 HIS A CA 1
ATOM 875 C C . HIS A 1 111 ? 22.956 -5.965 -31.118 1.00 78.31 111 HIS A C 1
ATOM 877 O O . HIS A 1 111 ? 23.499 -4.896 -31.381 1.00 78.31 111 HIS A O 1
ATOM 883 N N . SER A 1 112 ? 22.554 -6.813 -32.067 1.00 77.75 112 SER A N 1
ATOM 884 C CA . SER A 1 112 ? 22.781 -6.609 -33.505 1.00 77.75 112 SER A CA 1
ATOM 885 C C . SER A 1 112 ? 21.677 -5.803 -34.195 1.00 77.75 112 SER A C 1
ATOM 887 O O . SER A 1 112 ? 21.783 -5.492 -35.383 1.00 77.75 112 SER A O 1
ATOM 889 N N . THR A 1 113 ? 20.603 -5.473 -33.476 1.00 80.00 113 THR A N 1
ATOM 890 C CA . THR A 1 113 ? 19.495 -4.679 -34.002 1.00 80.00 113 THR A CA 1
ATOM 891 C C . THR A 1 113 ? 19.905 -3.215 -34.132 1.00 80.00 113 THR A C 1
ATOM 893 O O . THR A 1 113 ? 20.563 -2.649 -33.259 1.00 80.00 113 THR A O 1
ATOM 896 N N . LEU A 1 114 ? 19.511 -2.587 -35.243 1.00 79.50 114 LEU A N 1
ATOM 897 C CA . LEU A 1 114 ? 19.673 -1.145 -35.404 1.00 79.50 114 LEU A CA 1
ATOM 898 C C . LEU A 1 114 ? 18.894 -0.430 -34.286 1.00 79.50 114 LEU A C 1
ATOM 900 O O . LEU A 1 114 ? 17.792 -0.869 -33.939 1.00 79.50 114 LEU A O 1
ATOM 904 N N . PRO A 1 115 ? 19.436 0.661 -33.721 1.00 80.44 115 PRO A N 1
ATOM 905 C CA . PRO A 1 115 ? 18.722 1.441 -32.723 1.00 80.44 115 PRO A CA 1
ATOM 906 C C . PRO A 1 115 ? 17.380 1.915 -33.289 1.00 80.44 115 PRO A C 1
ATOM 908 O O . PRO A 1 115 ? 17.258 2.208 -34.480 1.00 80.44 115 PRO A O 1
ATOM 911 N N . SER A 1 116 ? 16.368 2.002 -32.425 1.00 83.69 116 SER A N 1
ATOM 912 C CA . SER A 1 116 ? 15.062 2.525 -32.823 1.00 83.69 116 SER A CA 1
ATOM 913 C C . SER A 1 116 ? 15.210 3.960 -33.334 1.00 83.69 116 SER A C 1
ATOM 915 O O . SER A 1 116 ? 15.783 4.817 -32.656 1.00 83.69 116 SER A O 1
ATOM 917 N N . VAL A 1 117 ? 14.702 4.225 -34.537 1.00 84.75 117 VAL A N 1
ATOM 918 C CA . VAL A 1 117 ? 14.639 5.575 -35.104 1.00 84.75 117 VAL A CA 1
ATOM 919 C C . VAL A 1 117 ? 13.365 6.270 -34.627 1.00 84.75 117 VAL A C 1
ATOM 921 O O . VAL A 1 117 ? 12.295 5.666 -34.564 1.00 84.75 117 VAL A O 1
ATOM 924 N N . SER A 1 118 ? 13.467 7.553 -34.278 1.00 84.06 118 SER A N 1
ATOM 925 C CA . SER A 1 118 ? 12.306 8.337 -33.846 1.00 84.06 118 SER A CA 1
ATOM 926 C C . SER A 1 118 ? 11.279 8.449 -34.978 1.00 84.06 118 SER A C 1
ATOM 928 O O . SER A 1 118 ? 11.576 9.004 -36.033 1.00 84.06 118 SER A O 1
ATOM 930 N N . ALA A 1 119 ? 10.060 7.955 -34.743 1.00 84.50 119 ALA A N 1
ATOM 931 C CA . ALA A 1 119 ? 8.926 8.074 -35.665 1.00 84.50 119 ALA A CA 1
ATOM 932 C C . ALA A 1 119 ? 8.089 9.353 -35.438 1.00 84.50 119 ALA A C 1
ATOM 934 O O . ALA A 1 119 ? 7.037 9.534 -36.054 1.00 84.50 119 ALA A O 1
ATOM 935 N N . ALA A 1 120 ? 8.512 10.239 -34.531 1.00 86.00 120 ALA A N 1
ATOM 936 C CA . ALA A 1 120 ? 7.754 11.438 -34.196 1.00 86.00 120 ALA A CA 1
ATOM 937 C C . ALA A 1 120 ? 7.855 12.495 -35.308 1.00 86.00 120 ALA A C 1
ATOM 939 O O . ALA A 1 120 ? 8.950 12.908 -35.694 1.00 86.00 120 ALA A O 1
ATOM 940 N N . LYS A 1 121 ? 6.705 12.990 -35.786 1.00 81.94 121 LYS A N 1
ATOM 941 C CA . LYS A 1 121 ? 6.660 14.111 -36.734 1.00 81.94 121 LYS A CA 1
ATOM 942 C C . LYS A 1 121 ? 7.198 15.376 -36.045 1.00 81.94 121 LYS A C 1
ATOM 944 O O . LYS A 1 121 ? 6.701 15.724 -34.970 1.00 81.94 121 LYS A O 1
ATOM 949 N N . PRO A 1 122 ? 8.173 16.091 -36.633 1.00 81.56 122 PRO A N 1
ATOM 950 C CA . PRO A 1 122 ? 8.634 17.353 -36.073 1.00 81.56 122 PRO A CA 1
ATOM 951 C C . PRO A 1 122 ? 7.478 18.356 -36.037 1.00 81.56 122 PRO A C 1
ATOM 953 O O . PRO A 1 122 ? 6.668 18.438 -36.963 1.00 81.56 122 PRO A O 1
ATOM 956 N N . ARG A 1 123 ? 7.387 19.122 -34.948 1.00 86.56 123 ARG A N 1
ATOM 957 C CA . ARG A 1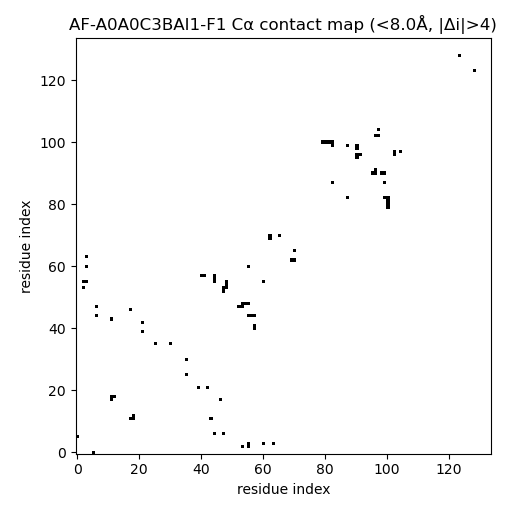 123 ? 6.369 20.166 -34.817 1.00 86.56 123 ARG A CA 1
ATOM 958 C C . ARG A 1 123 ? 6.659 21.274 -35.826 1.00 86.56 123 ARG A C 1
ATOM 960 O O . ARG A 1 123 ? 7.717 21.901 -35.745 1.00 86.56 123 ARG A O 1
ATOM 967 N N . SER A 1 124 ? 5.709 21.533 -36.721 1.00 84.81 124 SER A N 1
ATOM 968 C CA . SER A 1 124 ? 5.820 22.616 -37.698 1.00 84.81 124 SER A CA 1
ATOM 969 C C . SER A 1 124 ? 5.975 23.964 -37.009 1.00 84.81 124 SER A C 1
ATOM 971 O O . SER A 1 124 ? 5.410 24.230 -35.936 1.00 84.81 124 SER A O 1
ATOM 973 N N . LYS A 1 125 ? 6.788 24.815 -37.624 1.00 87.50 125 LYS A N 1
ATOM 974 C CA . LYS A 1 125 ? 7.032 26.161 -37.128 1.00 87.50 125 LYS A CA 1
ATOM 975 C C . LYS A 1 125 ? 5.846 27.056 -37.496 1.00 87.50 125 LYS A C 1
ATOM 977 O O . LYS A 1 125 ? 5.243 26.876 -38.548 1.00 87.50 125 LYS A O 1
ATOM 982 N N . PRO A 1 126 ? 5.493 28.042 -36.656 1.00 81.94 126 PRO A N 1
ATOM 983 C CA . PRO A 1 126 ? 4.307 28.871 -36.884 1.00 81.94 126 PRO A CA 1
ATOM 984 C C . PRO A 1 126 ? 4.365 29.682 -38.190 1.00 81.94 126 PRO A C 1
ATOM 986 O O . PRO A 1 126 ? 3.321 30.017 -38.735 1.00 81.94 126 PRO A O 1
ATOM 989 N N . TRP A 1 127 ? 5.560 29.954 -38.727 1.00 77.12 127 TRP A N 1
ATOM 990 C CA . TRP A 1 127 ? 5.729 30.624 -40.022 1.00 77.12 127 TRP A CA 1
ATOM 991 C C . TRP A 1 127 ? 5.550 29.695 -41.236 1.00 77.12 127 TRP A C 1
ATOM 993 O O . TRP A 1 127 ? 5.416 30.188 -42.349 1.00 77.12 127 TRP A O 1
ATOM 1003 N N . GLU A 1 128 ? 5.523 28.371 -41.049 1.00 79.06 128 GLU A N 1
ATOM 1004 C CA . GLU A 1 128 ? 5.275 27.405 -42.132 1.00 79.06 128 GLU A CA 1
ATOM 1005 C C . GLU A 1 128 ? 3.781 27.308 -42.471 1.00 79.06 128 GLU A C 1
ATOM 1007 O O . GLU A 1 128 ? 3.431 27.092 -43.624 1.00 79.06 128 GLU A O 1
ATOM 1012 N N . ALA A 1 129 ? 2.891 27.558 -41.503 1.00 68.31 129 ALA A N 1
ATOM 1013 C CA . ALA A 1 129 ? 1.442 27.555 -41.723 1.00 68.31 129 ALA A CA 1
ATOM 1014 C C . ALA A 1 129 ? 0.948 28.739 -42.581 1.00 68.31 129 ALA A C 1
ATOM 1016 O O . ALA A 1 129 ? -0.110 28.656 -43.196 1.00 68.31 129 ALA A O 1
ATOM 1017 N N . ALA A 1 130 ? 1.704 29.842 -42.634 1.00 65.00 130 ALA A N 1
ATOM 1018 C CA . ALA A 1 130 ? 1.310 31.055 -43.353 1.00 65.00 130 ALA A CA 1
ATOM 1019 C C . ALA A 1 130 ? 1.502 30.960 -44.880 1.00 65.00 130 ALA A C 1
ATOM 1021 O O . ALA A 1 130 ? 0.855 31.697 -45.619 1.00 65.00 130 ALA A O 1
ATOM 1022 N N . ASN A 1 131 ? 2.364 30.054 -45.356 1.00 62.72 131 ASN A N 1
ATOM 1023 C CA . ASN A 1 131 ? 2.667 29.899 -46.784 1.00 62.72 131 ASN A CA 1
ATOM 1024 C C . ASN A 1 131 ? 1.753 28.895 -47.513 1.00 62.72 131 ASN A C 1
ATOM 1026 O O . ASN A 1 131 ? 1.789 28.848 -48.738 1.00 62.72 131 ASN A O 1
ATOM 1030 N N . ASP A 1 132 ? 0.934 28.124 -46.789 1.00 60.47 132 ASP A N 1
ATOM 1031 C CA . ASP A 1 132 ? 0.066 27.064 -47.343 1.00 60.47 132 ASP A CA 1
ATOM 1032 C C . ASP A 1 132 ? -1.316 27.586 -47.807 1.00 60.47 132 ASP A C 1
ATOM 1034 O O . ASP A 1 132 ? -2.106 26.853 -48.388 1.00 60.47 132 ASP A O 1
ATOM 1038 N N . SER A 1 133 ? -1.641 28.861 -47.551 1.00 59.34 133 SER A N 1
ATOM 1039 C CA . SER A 1 133 ? -2.963 29.461 -47.829 1.00 59.34 133 SER A CA 1
ATOM 1040 C C . SER A 1 133 ? -3.025 30.299 -49.117 1.00 59.34 133 SER A C 1
ATOM 1042 O O . SER A 1 133 ? -3.677 31.344 -49.127 1.00 59.34 133 SER A O 1
ATOM 1044 N N . LYS A 1 134 ? -2.344 29.887 -50.193 1.00 49.69 134 LYS A N 1
ATOM 1045 C CA . LYS A 1 134 ? -2.409 30.582 -51.490 1.00 49.69 134 LYS A CA 1
ATOM 1046 C C . LYS A 1 134 ? -3.031 29.729 -52.585 1.00 49.69 134 LYS A C 1
ATOM 1048 O O . LYS A 1 134 ? -2.638 28.551 -52.696 1.00 49.69 134 LYS A O 1
#

Solvent-accessible surface area (backbone atoms only — not comparable to full-atom values): 8991 Å² total; per-residue (Å²): 131,56,71,66,59,54,58,72,69,51,68,65,87,79,35,65,71,57,48,56,54,50,49,58,54,53,76,72,48,97,66,56,72,70,58,47,53,54,47,52,53,52,49,54,40,52,53,48,23,70,74,71,70,51,88,62,52,70,64,59,54,52,47,67,68,37,66,91,45,83,86,83,79,93,77,91,85,78,99,60,80,86,73,53,71,72,54,52,52,50,28,52,77,68,73,43,53,85,76,42,72,91,63,79,84,77,74,100,62,83,79,84,68,80,78,88,74,85,83,74,79,78,82,80,54,80,76,61,67,71,72,73,80,120

pLDDT: mean 79.6, std 14.53, range [34.62, 93.75]

Mean predicted aligned error: 16.93 Å

Foldseek 3Di:
DDLLVVLVVDDQVPDPVLVVVLVVVVVVDDDDPVVNVVSNVVSSQVVSCVVPVDRDDPVNNVQVVCVVPHDDDDDDDDDDDQDDPVVCVVCVVVVNNVNHPPDDDDDPDDDPDDPDDDPDDDDDDPVVVVVVPD

Nearest PDB structures (foldseek):
  7pub-assembly1_IB  TM=1.556E-01  e=9.126E+00  Trypanosoma brucei brucei

Secondary structure (DSSP, 8-state):
--HHHHHHH--SSS-HHHHHHHHHHHHT----HHHHHHHHHHHHHHHHHHHH-----HHHHHHHHHTTS----S------PPPPHHHHHHHHHTT-GGGSTT----------SPPPPP-PPPPPPTTTTTSS--

Sequence (134 aa):
MSALDQLRAYDFEGDQDFERGLQSILARTDMDASAKEQLVLKAKLFFFTKKTGLTVTMEEYLNSQKTNAPETNTEAQSATKELSFAEIKHLIETNRADEIPNNKTIPDIVHSTLPSVSAAKPRSKPWEAANDSK